Protein AF-A0A382P5K0-F1 (afdb_monomer_lite)

Radius of gyration: 12.44 Å; chains: 1; bounding box: 32×29×24 Å

Secondary structure (DSSP, 8-state):
-HHHHHHHHHHSS-EEEEE-TTSTT-EEEEE--SSHHHHHHHHHHHHGGG-

Foldseek 3Di:
DVVQVVCCVQLVFGKDKDDDPPDDRDIDIDTDDDDPVSVVSNVCSVVVPPD

Organism: NCBI:txid408172

Sequence (51 aa):
VQFENALISLLGTKVVIQTNKKGKGKGKIQIEFYNENDLQRILEILTDIDE

pLDDT: mean 87.33, std 12.59, range [46.78, 97.31]

InterPro domains:
  IPR057240 ParB, C-terminal dimerisation domain [PF23552] (3-46)

Structure (mmCIF, N/CA/C/O backbone):
data_AF-A0A382P5K0-F1
#
_entry.id   AF-A0A382P5K0-F1
#
loop_
_atom_site.group_PDB
_atom_site.id
_atom_site.type_symbol
_atom_site.label_atom_id
_atom_site.label_alt_id
_atom_site.label_comp_id
_atom_site.label_asym_id
_atom_site.label_entity_id
_atom_site.label_seq_id
_atom_site.pdbx_PDB_ins_code
_atom_site.Cartn_x
_atom_site.Cartn_y
_atom_site.Cartn_z
_atom_site.occupancy
_atom_site.B_iso_or_equiv
_atom_site.auth_seq_id
_atom_site.auth_comp_id
_atom_site.auth_asym_id
_atom_site.auth_atom_id
_atom_site.pdbx_PDB_model_num
ATOM 1 N N . VAL A 1 1 ? 1.035 2.645 -13.751 1.00 66.12 1 VAL A N 1
ATOM 2 C CA . VAL A 1 1 ? -0.276 2.200 -14.269 1.00 66.12 1 VAL A CA 1
ATOM 3 C C . VAL A 1 1 ? -0.530 0.708 -14.089 1.00 66.12 1 VAL A C 1
ATOM 5 O O . VAL A 1 1 ? -1.469 0.400 -13.380 1.00 66.12 1 VAL A O 1
ATOM 8 N N . GLN A 1 2 ? 0.259 -0.235 -14.633 1.00 83.19 2 GLN A N 1
ATOM 9 C CA . GLN A 1 2 ? -0.045 -1.676 -14.446 1.00 83.19 2 GLN A CA 1
ATOM 10 C C . GLN A 1 2 ? -0.109 -2.097 -12.964 1.00 83.19 2 GLN A C 1
ATOM 12 O O . GLN A 1 2 ? -1.116 -2.647 -12.532 1.00 83.19 2 GLN A O 1
ATOM 17 N N . PHE A 1 3 ? 0.910 -1.750 -12.169 1.00 89.75 3 PHE A N 1
ATOM 18 C CA . PHE A 1 3 ? 0.914 -2.025 -10.725 1.00 89.75 3 PHE A CA 1
ATOM 19 C C . PHE A 1 3 ? -0.163 -1.248 -9.953 1.00 89.75 3 PHE A C 1
ATOM 21 O O . PHE A 1 3 ? -0.740 -1.779 -9.015 1.00 89.75 3 PHE A O 1
ATOM 28 N N . GLU A 1 4 ? -0.474 -0.014 -10.361 1.00 93.50 4 GLU A N 1
ATOM 29 C CA . GLU A 1 4 ? -1.559 0.773 -9.750 1.00 93.50 4 GLU A CA 1
ATOM 30 C C . GLU A 1 4 ? -2.912 0.104 -9.971 1.00 93.50 4 GLU A C 1
ATOM 32 O O . GLU A 1 4 ? -3.643 -0.100 -9.013 1.00 93.50 4 GLU A O 1
ATOM 37 N N . ASN A 1 5 ? -3.222 -0.302 -11.203 1.00 95.50 5 ASN A N 1
ATOM 38 C CA . ASN A 1 5 ? -4.487 -0.959 -11.524 1.00 95.50 5 ASN A CA 1
ATOM 39 C C . ASN A 1 5 ? -4.629 -2.305 -10.803 1.00 95.50 5 ASN A C 1
ATOM 41 O O . ASN A 1 5 ? -5.718 -2.629 -10.339 1.00 95.50 5 ASN A O 1
ATOM 45 N N . ALA A 1 6 ? -3.536 -3.066 -10.675 1.00 95.19 6 ALA A N 1
ATOM 46 C CA . ALA A 1 6 ? -3.531 -4.307 -9.906 1.00 95.19 6 ALA A CA 1
ATOM 47 C C . ALA A 1 6 ? -3.849 -4.050 -8.425 1.00 95.19 6 ALA A C 1
ATOM 49 O O . ALA A 1 6 ? -4.727 -4.702 -7.866 1.00 95.19 6 ALA A O 1
ATOM 50 N N . LEU A 1 7 ? -3.200 -3.056 -7.809 1.00 94.88 7 LEU A N 1
ATOM 51 C CA . LEU A 1 7 ? -3.460 -2.690 -6.416 1.00 94.88 7 LEU A CA 1
ATOM 52 C C . LEU A 1 7 ? -4.860 -2.096 -6.218 1.00 94.88 7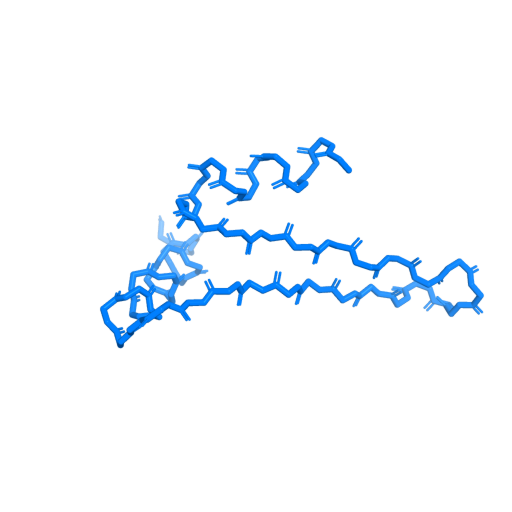 LEU A C 1
ATOM 54 O O . LEU A 1 7 ? -5.495 -2.400 -5.218 1.00 94.88 7 LEU A O 1
ATOM 58 N N . ILE A 1 8 ? -5.376 -1.309 -7.168 1.00 95.56 8 ILE A N 1
ATOM 59 C CA . ILE A 1 8 ? -6.759 -0.805 -7.138 1.00 95.56 8 ILE A CA 1
ATOM 60 C C . ILE A 1 8 ? -7.748 -1.970 -7.174 1.00 95.56 8 ILE A C 1
ATOM 62 O O . ILE A 1 8 ? -8.693 -1.994 -6.392 1.00 95.56 8 ILE A O 1
ATOM 66 N N . SER A 1 9 ? -7.527 -2.949 -8.054 1.00 95.25 9 SER A N 1
ATOM 67 C CA . SER A 1 9 ? -8.392 -4.125 -8.156 1.00 95.25 9 SER A CA 1
ATOM 68 C C . SER A 1 9 ? -8.331 -5.001 -6.905 1.00 95.25 9 SER A C 1
ATOM 70 O O . SER A 1 9 ? -9.361 -5.521 -6.493 1.00 95.25 9 SER A 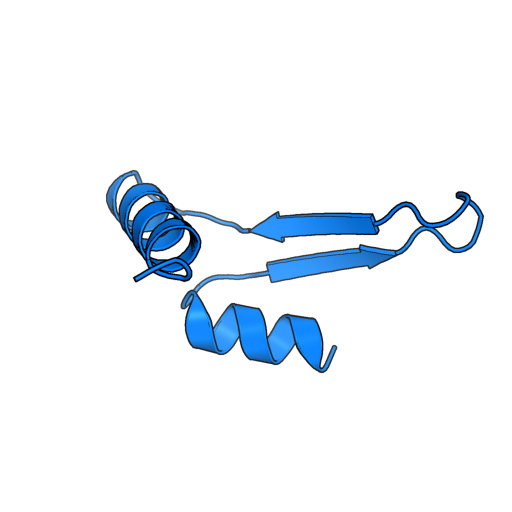O 1
ATOM 72 N N . LEU A 1 10 ? -7.144 -5.172 -6.314 1.00 93.88 10 LEU A N 1
ATOM 73 C CA . LEU A 1 10 ? -6.946 -5.973 -5.105 1.00 93.88 10 LEU A CA 1
ATOM 74 C C . LEU A 1 10 ? -7.549 -5.292 -3.872 1.00 93.88 10 LEU A C 1
ATOM 76 O O . LEU A 1 10 ? -8.259 -5.911 -3.088 1.00 93.88 10 LEU A O 1
ATOM 80 N N . LEU A 1 11 ? -7.264 -4.002 -3.698 1.00 93.62 11 LEU A N 1
ATOM 81 C CA . LEU A 1 11 ? -7.632 -3.257 -2.500 1.00 93.62 11 LEU A CA 1
ATOM 82 C C . LEU A 1 11 ? -9.014 -2.611 -2.609 1.00 93.62 11 LEU A C 1
ATOM 84 O O . LEU A 1 11 ? -9.520 -2.135 -1.599 1.00 93.62 11 LEU A O 1
ATOM 88 N N . GLY A 1 12 ? -9.644 -2.577 -3.784 1.00 92.94 12 GLY A N 1
ATOM 89 C CA . GLY A 1 12 ? -10.974 -1.987 -3.981 1.00 92.94 12 GLY A CA 1
ATOM 90 C C . GLY A 1 12 ? -11.039 -0.485 -3.683 1.00 92.94 12 GLY A C 1
ATOM 91 O O . GLY A 1 12 ? -12.113 0.047 -3.424 1.00 92.94 12 GLY A O 1
ATOM 92 N N . THR A 1 13 ? -9.894 0.196 -3.677 1.00 95.25 13 THR A N 1
ATOM 93 C CA . THR A 1 13 ? -9.765 1.625 -3.376 1.00 95.25 13 THR A CA 1
ATOM 94 C C . THR A 1 13 ? -8.721 2.262 -4.286 1.00 95.25 13 THR A C 1
ATOM 96 O O . THR A 1 13 ? -7.953 1.574 -4.962 1.00 95.25 13 THR A O 1
ATOM 99 N N . LYS A 1 14 ? -8.676 3.592 -4.327 1.00 96.50 14 LYS A N 1
ATOM 100 C CA . LYS A 1 14 ? -7.732 4.324 -5.164 1.00 96.50 14 LYS A CA 1
ATOM 101 C C . LYS A 1 14 ? -6.304 4.177 -4.642 1.00 96.50 14 LYS A C 1
ATOM 103 O O . LYS A 1 14 ? -6.017 4.434 -3.473 1.00 96.50 14 LYS A O 1
ATOM 108 N N . VAL A 1 15 ? -5.400 3.829 -5.558 1.00 96.94 15 VAL A N 1
ATOM 109 C CA . VAL A 1 15 ? -3.965 3.699 -5.300 1.00 96.94 15 VAL A CA 1
ATOM 110 C C . VAL A 1 15 ? -3.181 4.568 -6.272 1.00 96.94 15 VAL A C 1
ATOM 112 O O . VAL A 1 15 ? -3.449 4.570 -7.473 1.00 96.94 15 VAL A O 1
ATOM 115 N N . VAL A 1 16 ? -2.196 5.297 -5.751 1.00 95.56 16 VAL A N 1
ATOM 116 C CA . VAL A 1 16 ? -1.266 6.118 -6.535 1.00 95.56 16 VAL A CA 1
ATOM 117 C C . VAL A 1 16 ? 0.162 5.691 -6.221 1.00 95.56 16 VAL A C 1
ATOM 119 O O . VAL A 1 16 ? 0.566 5.677 -5.056 1.00 95.56 16 VAL A O 1
ATOM 122 N N . ILE A 1 17 ? 0.946 5.381 -7.255 1.00 92.94 17 ILE A N 1
ATOM 123 C CA . ILE A 1 17 ? 2.366 5.047 -7.130 1.00 92.94 17 ILE A CA 1
ATOM 124 C C . ILE A 1 17 ? 3.198 6.207 -7.670 1.00 92.94 17 ILE A C 1
ATOM 126 O O . ILE A 1 17 ? 3.252 6.482 -8.867 1.00 92.94 17 ILE A O 1
ATOM 130 N N . GLN A 1 18 ? 3.924 6.866 -6.774 1.00 90.69 18 GLN A N 1
ATOM 131 C CA . GLN A 1 18 ? 4.853 7.930 -7.121 1.00 90.69 18 GLN A CA 1
ATOM 132 C C . GLN A 1 18 ? 6.278 7.385 -7.128 1.00 90.69 18 GLN A C 1
ATOM 134 O O . GLN A 1 18 ? 6.867 7.115 -6.080 1.00 90.69 18 GLN A O 1
ATOM 139 N N . THR A 1 19 ? 6.865 7.256 -8.315 1.00 85.88 19 THR A N 1
ATOM 140 C CA . THR A 1 19 ? 8.292 6.946 -8.470 1.00 85.88 19 THR A CA 1
ATOM 141 C C . THR A 1 19 ? 9.066 8.239 -8.676 1.00 85.88 19 THR A C 1
ATOM 143 O O . THR A 1 19 ? 8.864 8.931 -9.680 1.00 85.88 19 THR A O 1
ATOM 146 N N . ASN A 1 20 ? 9.971 8.586 -7.761 1.00 76.56 20 ASN A N 1
ATOM 147 C CA . ASN A 1 20 ? 10.773 9.787 -7.939 1.00 76.56 20 ASN A CA 1
ATOM 148 C C . ASN A 1 20 ? 11.999 9.458 -8.797 1.00 76.56 20 ASN A C 1
ATOM 150 O O . ASN A 1 20 ? 12.991 8.936 -8.297 1.00 76.56 20 ASN A O 1
ATOM 154 N N . LYS A 1 21 ? 11.955 9.792 -10.093 1.00 65.38 21 LYS A N 1
ATOM 155 C CA . LYS A 1 21 ? 13.058 9.517 -11.038 1.00 65.38 21 LYS A CA 1
ATOM 156 C C . LYS A 1 21 ? 14.394 10.154 -10.625 1.00 65.38 21 LYS A C 1
ATOM 158 O O . LYS A 1 21 ? 15.441 9.713 -11.080 1.00 65.38 21 LYS A O 1
ATOM 163 N N . LYS A 1 22 ? 14.368 11.182 -9.767 1.00 69.56 22 LYS A N 1
ATOM 164 C CA . LYS A 1 22 ? 15.567 11.864 -9.249 1.00 69.56 22 LYS A CA 1
ATOM 165 C C . LYS A 1 22 ? 16.065 11.296 -7.913 1.00 69.56 22 LYS A C 1
ATOM 167 O O . LYS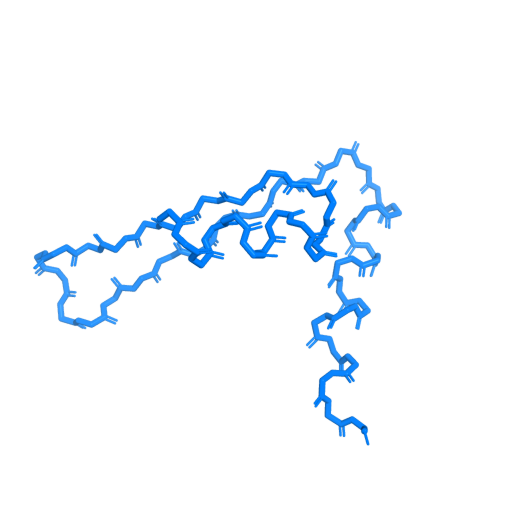 A 1 22 ? 17.180 11.601 -7.500 1.00 69.56 22 LYS A O 1
ATOM 172 N N . GLY A 1 23 ? 15.256 10.496 -7.218 1.00 60.31 23 GLY A N 1
ATOM 173 C CA . GLY A 1 23 ? 15.581 9.941 -5.907 1.00 60.31 23 GLY A CA 1
ATOM 174 C C . GLY A 1 23 ? 16.009 8.483 -6.017 1.00 60.31 23 GLY A C 1
ATOM 175 O O . GLY A 1 23 ? 15.169 7.636 -6.275 1.00 60.31 23 GLY A O 1
ATOM 176 N N . LYS A 1 24 ? 17.298 8.207 -5.786 1.00 66.25 24 LYS A N 1
ATOM 177 C CA . LYS A 1 24 ? 17.961 6.888 -5.674 1.00 66.25 24 LYS A CA 1
ATOM 178 C C . LYS A 1 24 ? 17.041 5.738 -5.187 1.00 66.25 24 LYS A C 1
ATOM 180 O O . LYS A 1 24 ? 17.035 5.430 -4.001 1.00 66.25 24 LYS A O 1
ATOM 185 N N . GLY A 1 25 ? 16.251 5.129 -6.075 1.00 72.88 25 GLY A N 1
ATOM 186 C CA . GLY A 1 25 ? 15.369 3.995 -5.756 1.00 72.88 25 GLY A CA 1
ATOM 187 C C . GLY A 1 25 ? 14.188 4.283 -4.814 1.00 72.88 25 GLY A C 1
ATOM 188 O O . GLY A 1 25 ? 13.606 3.344 -4.286 1.00 72.88 25 GLY A O 1
ATOM 189 N N . LYS A 1 26 ? 13.817 5.550 -4.574 1.00 82.25 26 LYS A N 1
ATOM 190 C CA . LYS A 1 26 ? 12.705 5.886 -3.666 1.00 82.25 26 LYS A CA 1
ATOM 191 C C . LYS A 1 26 ? 11.366 5.928 -4.408 1.00 82.25 26 LYS A C 1
ATOM 193 O O . LYS A 1 26 ? 11.199 6.687 -5.367 1.00 82.25 26 LYS A O 1
ATOM 198 N N . GLY A 1 27 ? 10.400 5.161 -3.911 1.00 87.81 27 GLY A N 1
ATOM 199 C CA . GLY A 1 27 ? 9.002 5.182 -4.340 1.00 87.81 27 GLY A CA 1
ATOM 200 C C . GLY A 1 27 ? 8.063 5.429 -3.162 1.00 87.81 27 GLY A C 1
ATOM 201 O O . GLY A 1 27 ? 8.427 5.196 -2.010 1.00 87.81 27 GLY A O 1
ATOM 202 N N . LYS A 1 28 ? 6.861 5.923 -3.450 1.00 91.44 28 LYS A N 1
ATOM 203 C CA . LYS A 1 28 ? 5.779 6.076 -2.476 1.00 91.44 28 LYS A CA 1
ATOM 204 C C . LYS A 1 28 ? 4.506 5.473 -3.049 1.00 91.44 28 LYS A C 1
ATOM 206 O O . LYS A 1 28 ? 4.153 5.788 -4.182 1.00 91.44 28 LYS A O 1
ATOM 211 N N . ILE A 1 29 ? 3.823 4.656 -2.258 1.00 93.50 29 ILE A N 1
ATOM 212 C CA . ILE A 1 29 ? 2.471 4.179 -2.552 1.00 93.50 29 ILE A CA 1
ATOM 213 C C . ILE A 1 29 ? 1.521 4.937 -1.627 1.00 93.50 29 ILE A C 1
ATOM 215 O O . ILE A 1 29 ? 1.795 5.078 -0.436 1.00 93.50 29 ILE A O 1
ATOM 219 N N . GLN A 1 30 ? 0.446 5.483 -2.181 1.00 95.69 30 GLN A N 1
ATOM 220 C CA . GLN A 1 30 ? -0.634 6.112 -1.428 1.00 95.69 30 GLN A CA 1
ATOM 221 C C . GLN A 1 30 ? -1.914 5.332 -1.691 1.00 95.69 30 GLN A C 1
ATOM 223 O O . GLN A 1 30 ? -2.258 5.120 -2.851 1.00 95.69 30 GLN A O 1
ATOM 228 N N . ILE A 1 31 ? -2.586 4.915 -0.622 1.00 96.62 31 ILE A N 1
ATOM 229 C CA . ILE A 1 31 ? -3.830 4.146 -0.657 1.00 96.62 31 ILE A CA 1
ATOM 230 C C . ILE A 1 31 ? -4.880 4.996 0.060 1.00 96.62 31 ILE A C 1
ATOM 232 O O . ILE A 1 31 ? -4.663 5.398 1.203 1.00 96.62 31 ILE A O 1
ATOM 236 N N . GLU A 1 32 ? -5.969 5.335 -0.625 1.00 97.31 32 GLU A N 1
ATOM 237 C CA . GLU A 1 32 ? -7.092 6.050 -0.010 1.00 97.31 32 GLU A CA 1
ATOM 238 C C . GLU A 1 32 ? -7.956 5.075 0.810 1.00 97.31 32 GLU A C 1
ATOM 240 O O . GLU A 1 32 ? -8.112 3.912 0.445 1.00 97.31 32 GLU A O 1
ATOM 245 N N . PHE A 1 33 ? -8.539 5.542 1.910 1.00 97.31 33 PHE A N 1
ATOM 246 C CA . PHE A 1 33 ? -9.562 4.824 2.673 1.00 97.31 33 PHE A CA 1
ATOM 247 C C . PHE A 1 33 ? -10.641 5.828 3.076 1.00 97.31 33 PHE A C 1
ATOM 249 O O . PHE A 1 33 ? -10.330 6.994 3.330 1.00 97.31 33 PHE A O 1
ATOM 256 N N . TYR A 1 34 ? -11.903 5.403 3.109 1.00 95.00 34 TYR A N 1
ATOM 257 C CA . TYR A 1 34 ? -13.029 6.307 3.364 1.00 95.00 34 TYR A CA 1
ATOM 258 C C . TYR A 1 34 ? -13.662 6.088 4.741 1.00 95.00 34 TYR A C 1
ATOM 260 O O . TYR A 1 34 ? -14.485 6.891 5.175 1.00 95.00 34 TYR A O 1
ATOM 268 N N . ASN A 1 35 ? -13.276 5.018 5.439 1.00 96.06 35 ASN A N 1
ATOM 269 C CA . ASN A 1 35 ? -13.698 4.696 6.798 1.00 96.06 35 ASN A CA 1
ATOM 270 C C . ASN A 1 35 ? -12.711 3.709 7.461 1.00 96.06 35 ASN A C 1
ATOM 272 O O . ASN A 1 35 ? -11.761 3.241 6.832 1.00 96.06 35 ASN A O 1
ATOM 276 N N . GLU A 1 36 ? -12.939 3.396 8.737 1.00 96.06 36 GLU A N 1
ATOM 277 C CA . GLU A 1 36 ? -12.093 2.469 9.504 1.00 96.06 36 GLU A CA 1
ATOM 278 C C . GLU A 1 36 ? -12.138 1.028 8.974 1.00 96.06 36 GLU A C 1
ATOM 280 O O . GLU A 1 36 ? -11.106 0.361 8.953 1.00 96.06 36 GLU A O 1
ATOM 285 N N . ASN A 1 37 ? -13.287 0.565 8.467 1.00 94.56 37 ASN A N 1
ATOM 286 C CA . ASN A 1 37 ? -13.416 -0.783 7.905 1.00 94.56 37 ASN A CA 1
ATOM 287 C C . ASN A 1 37 ? -12.560 -0.951 6.639 1.00 94.56 37 ASN A C 1
ATOM 289 O O . ASN A 1 37 ? -11.948 -1.999 6.444 1.00 94.56 37 ASN A O 1
ATOM 293 N N . ASP A 1 38 ? -12.484 0.082 5.792 1.00 94.88 38 ASP A N 1
ATOM 294 C CA . ASP A 1 38 ? -11.603 0.089 4.620 1.00 94.88 3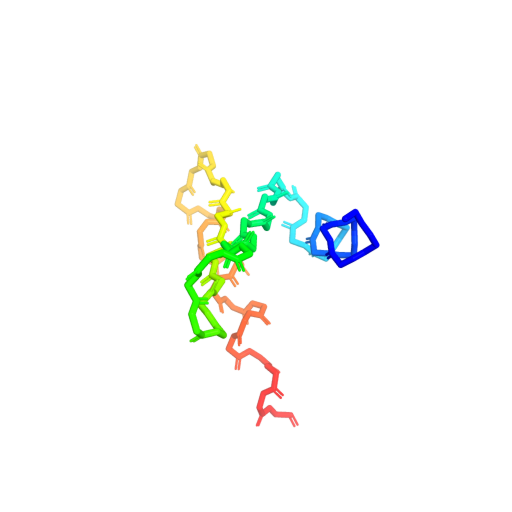8 ASP A CA 1
ATOM 295 C C . ASP A 1 38 ? -10.144 -0.070 5.048 1.00 94.88 38 ASP A C 1
ATOM 297 O O . ASP A 1 38 ? -9.424 -0.896 4.488 1.00 94.88 38 ASP A O 1
ATOM 301 N N . LEU A 1 39 ? -9.718 0.701 6.055 1.00 95.81 39 LEU A N 1
ATOM 302 C CA . LEU A 1 39 ? -8.358 0.648 6.579 1.00 95.81 39 LEU A CA 1
ATOM 303 C C . LEU A 1 39 ? -8.035 -0.733 7.159 1.00 95.81 39 LEU A C 1
ATOM 305 O O . LEU A 1 39 ? -6.973 -1.276 6.860 1.00 95.81 39 LEU A O 1
ATOM 309 N N . GLN A 1 40 ? -8.949 -1.309 7.943 1.00 95.44 40 GLN A N 1
ATOM 310 C CA . GLN A 1 40 ? -8.768 -2.635 8.524 1.00 95.44 40 GLN A CA 1
ATOM 311 C C . GLN A 1 40 ? -8.629 -3.709 7.439 1.00 95.44 40 GLN A C 1
ATOM 313 O O . GLN A 1 40 ? -7.653 -4.451 7.448 1.00 95.44 40 GLN A O 1
ATOM 318 N N . ARG A 1 41 ? -9.527 -3.735 6.448 1.00 94.69 41 ARG A N 1
ATOM 319 C CA . ARG A 1 41 ? -9.451 -4.686 5.328 1.00 94.69 41 ARG A CA 1
ATOM 320 C C . ARG A 1 41 ? -8.158 -4.536 4.523 1.00 94.69 41 ARG A C 1
ATOM 322 O O . ARG A 1 41 ? -7.583 -5.526 4.084 1.00 94.69 41 ARG A O 1
ATOM 329 N N . ILE A 1 42 ? -7.700 -3.302 4.293 1.00 95.25 42 ILE A N 1
ATOM 330 C CA . ILE A 1 42 ? -6.421 -3.046 3.611 1.00 95.25 42 ILE A CA 1
ATOM 331 C C . ILE A 1 42 ? -5.263 -3.626 4.427 1.00 95.25 42 ILE A C 1
ATOM 333 O O . ILE A 1 42 ? -4.380 -4.249 3.844 1.00 95.25 42 ILE A O 1
ATOM 337 N N . LEU A 1 43 ? -5.256 -3.427 5.749 1.00 93.69 43 LEU A N 1
ATOM 338 C CA . LEU A 1 43 ? -4.231 -3.984 6.630 1.00 93.69 43 LEU A CA 1
ATOM 339 C C . LEU A 1 43 ? -4.239 -5.510 6.595 1.00 93.69 43 LEU A C 1
ATOM 341 O O . LEU A 1 43 ? -3.182 -6.083 6.371 1.00 93.69 43 LEU A O 1
ATOM 345 N N . GLU A 1 44 ? -5.413 -6.133 6.720 1.00 93.25 44 GLU A N 1
ATOM 346 C CA . GLU A 1 44 ? -5.590 -7.587 6.637 1.00 93.25 44 GLU A CA 1
ATOM 347 C C . GLU A 1 44 ? -4.983 -8.139 5.340 1.00 93.25 44 GLU A C 1
ATOM 34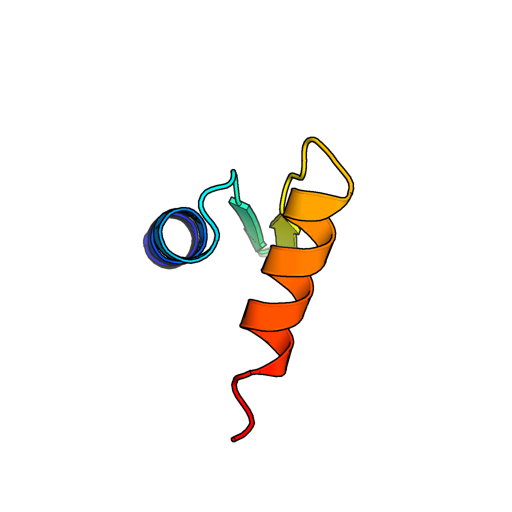9 O O . GLU A 1 44 ? -4.077 -8.960 5.408 1.00 93.25 44 GLU A O 1
ATOM 354 N N . ILE A 1 45 ? -5.366 -7.604 4.170 1.00 92.44 45 ILE A N 1
ATOM 355 C CA . ILE A 1 45 ? -4.829 -8.034 2.862 1.00 92.44 45 ILE A CA 1
ATOM 356 C C . ILE A 1 45 ? -3.301 -7.886 2.779 1.00 92.44 45 ILE A C 1
ATOM 358 O O . ILE A 1 45 ? -2.641 -8.686 2.122 1.00 92.44 45 ILE A O 1
ATOM 362 N N . LEU A 1 46 ? -2.728 -6.843 3.388 1.00 90.25 46 LEU A N 1
ATOM 363 C CA . LEU A 1 46 ? -1.281 -6.611 3.358 1.00 90.25 46 LEU A CA 1
ATOM 364 C C . LEU A 1 46 ? -0.513 -7.528 4.317 1.00 90.25 46 LEU A C 1
ATOM 366 O O . LEU A 1 46 ? 0.656 -7.803 4.057 1.00 90.25 46 LEU A O 1
ATOM 370 N N . THR A 1 47 ? -1.137 -7.963 5.412 1.00 87.88 47 THR A N 1
ATOM 371 C CA . THR A 1 47 ? -0.524 -8.847 6.413 1.00 87.88 47 THR A CA 1
ATOM 372 C C . THR A 1 47 ? -0.742 -10.330 6.127 1.00 87.88 47 THR A C 1
ATOM 374 O O . THR A 1 47 ? 0.061 -11.136 6.576 1.00 87.88 47 THR A O 1
ATOM 377 N N . ASP A 1 48 ? -1.768 -10.687 5.349 1.00 78.75 48 ASP A N 1
ATOM 378 C CA . ASP A 1 48 ? -2.096 -12.074 4.963 1.00 78.75 48 ASP A CA 1
ATOM 379 C C . ASP A 1 48 ? -1.133 -12.674 3.922 1.00 78.75 48 ASP A C 1
ATOM 381 O O . ASP A 1 48 ? -1.293 -13.812 3.503 1.00 78.75 48 ASP A O 1
ATOM 385 N N . ILE A 1 49 ? -0.141 -11.912 3.451 1.00 61.22 49 ILE A N 1
ATOM 386 C CA . ILE A 1 49 ? 0.796 -12.366 2.408 1.00 61.22 49 ILE A CA 1
ATOM 387 C C . ILE A 1 49 ? 1.853 -13.351 2.968 1.00 61.22 49 ILE A C 1
ATOM 389 O O . ILE A 1 49 ? 2.578 -13.965 2.184 1.00 61.22 49 ILE A O 1
ATOM 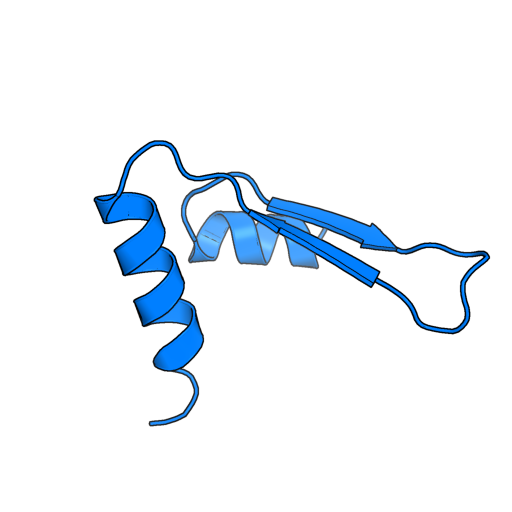393 N N . ASP A 1 50 ? 1.922 -13.537 4.293 1.00 56.06 50 ASP A N 1
ATOM 394 C CA . ASP A 1 50 ? 2.930 -14.361 4.983 1.00 56.06 50 ASP A CA 1
ATOM 395 C C . ASP A 1 50 ? 2.400 -15.694 5.589 1.00 56.06 50 ASP A C 1
ATOM 397 O O . ASP A 1 50 ? 3.151 -16.358 6.310 1.00 56.06 50 ASP A O 1
ATOM 401 N N . GLU A 1 51 ? 1.170 -16.134 5.275 1.00 46.78 51 GLU A N 1
ATOM 402 C CA . GLU A 1 51 ? 0.689 -17.525 5.501 1.00 46.78 51 GLU A CA 1
ATOM 403 C C . GLU A 1 51 ? 0.439 -18.276 4.180 1.00 46.78 51 GLU A C 1
ATOM 405 O O . GLU A 1 51 ? 0.777 -19.485 4.124 1.00 46.78 51 GLU A O 1
#